Protein AF-A0A8J4WE01-F1 (afdb_monomer_lite)

Secondary structure (DSSP, 8-state):
-HHHHHHHHHSHHHHHHHHHHHHHHHHHHHHHHHHHHHHHHH-GGGHHHHHHHHHHHHHHHHHHHHHHHHHHH-TT-PPPPTTT-S---HHHHHHHHHHHHHHHHHHHHHHHHHHHT--PPPHHHHHHHHHT--

Sequence (134 aa):
FRIWIWIWINWGFIAVVATYGFLQGFGFGFGYSVIIAAAAMWFPSRRGLVVGLIVGGFGAGALIFTPIQTAFINPYNVKVNNVTKTFTDPEVLNRVPKALLVLASIVASIQLIAILMIRERPKSEQVRQVSLSM

Organism: NCBI:txid100268

Radius of gyration: 21.39 Å; chains: 1; bounding box: 53×38×61 Å

Foldseek 3Di:
DVVVVVCDVVVDPVVVCVVCVVVVCVVCVPPVVVVLVQQCLVPVVCSVVSSCCVVVVVVVVCVVVVVVLCCQLPVVCDDADPVVSHDPDVSSVVSVVVSVVVVVVVVVVVVVVVVVPDDHDDPVVVVVVVVVVD

pLDDT: mean 83.49, std 8.47, range [48.31, 94.19]

Structure (mmCIF, N/CA/C/O backbone):
data_AF-A0A8J4WE01-F1
#
_entry.id   AF-A0A8J4WE01-F1
#
loop_
_atom_site.group_PDB
_atom_site.id
_atom_site.type_symbol
_atom_site.label_atom_id
_atom_site.label_alt_id
_atom_site.label_comp_id
_atom_site.label_asym_id
_atom_site.label_entity_id
_atom_site.label_seq_id
_atom_site.pdbx_PDB_ins_code
_atom_site.Cartn_x
_atom_site.Cartn_y
_atom_site.Cartn_z
_atom_site.occupancy
_atom_site.B_iso_or_equiv
_atom_site.auth_seq_id
_atom_site.auth_comp_id
_atom_site.auth_asym_id
_atom_site.auth_atom_id
_atom_site.pdbx_PDB_model_num
ATOM 1 N N . PHE A 1 1 ? -4.781 20.562 -16.985 1.00 50.84 1 PHE A N 1
ATOM 2 C CA . PHE A 1 1 ? -3.926 19.379 -17.237 1.00 50.84 1 PHE A CA 1
ATOM 3 C C . PHE A 1 1 ? -2.535 19.696 -17.798 1.00 50.84 1 PHE A C 1
ATOM 5 O O . PHE A 1 1 ? -1.577 19.103 -17.328 1.00 50.84 1 PHE A O 1
ATOM 12 N N . ARG A 1 2 ? -2.370 20.641 -18.738 1.00 48.31 2 ARG A N 1
ATOM 13 C CA . ARG A 1 2 ? -1.080 20.881 -19.426 1.00 48.31 2 ARG A CA 1
ATOM 14 C C . ARG A 1 2 ? 0.024 21.562 -18.589 1.00 48.31 2 ARG A C 1
ATOM 16 O O . ARG A 1 2 ? 1.192 21.257 -18.777 1.00 48.31 2 ARG A O 1
ATOM 23 N N . ILE A 1 3 ? -0.341 22.434 -17.645 1.00 65.06 3 ILE A N 1
ATOM 24 C CA . ILE A 1 3 ? 0.609 23.143 -16.758 1.00 65.06 3 ILE A CA 1
ATOM 25 C C . ILE A 1 3 ? 1.248 22.226 -15.712 1.00 65.06 3 ILE A C 1
ATOM 27 O O . ILE A 1 3 ? 2.436 22.337 -15.433 1.00 65.06 3 ILE A O 1
ATOM 31 N N . TRP A 1 4 ? 0.472 21.278 -15.187 1.00 61.22 4 TRP A N 1
ATOM 32 C CA . TRP A 1 4 ? 0.966 20.318 -14.207 1.00 61.22 4 TRP A CA 1
ATOM 33 C C . TRP A 1 4 ? 2.052 19.442 -14.824 1.00 61.22 4 TRP A C 1
ATOM 35 O O . TRP A 1 4 ? 3.163 19.418 -14.326 1.00 61.22 4 TRP A O 1
ATOM 45 N N . ILE A 1 5 ? 1.806 18.852 -15.991 1.00 63.53 5 ILE A N 1
ATOM 46 C CA . ILE A 1 5 ? 2.813 18.047 -16.698 1.00 63.53 5 ILE A CA 1
ATOM 47 C C . ILE A 1 5 ? 4.137 18.801 -16.912 1.00 63.53 5 ILE A C 1
ATOM 49 O O . ILE A 1 5 ? 5.202 18.213 -16.752 1.00 63.53 5 ILE A O 1
ATOM 53 N N . TRP A 1 6 ? 4.089 20.108 -17.183 1.00 63.00 6 TRP A N 1
ATOM 54 C CA . TRP A 1 6 ? 5.295 20.915 -17.374 1.00 63.00 6 TRP A CA 1
ATOM 55 C C . TRP A 1 6 ? 6.108 21.089 -16.081 1.00 63.00 6 TRP A C 1
ATOM 57 O O . TRP A 1 6 ? 7.325 20.943 -16.095 1.00 63.00 6 TRP A O 1
ATOM 67 N N . ILE A 1 7 ? 5.444 21.317 -14.944 1.00 64.38 7 ILE A N 1
ATOM 68 C CA . ILE A 1 7 ? 6.098 21.423 -13.627 1.00 64.38 7 ILE A CA 1
ATOM 69 C C . ILE A 1 7 ? 6.764 20.098 -13.236 1.00 64.38 7 ILE A C 1
ATOM 71 O O . ILE A 1 7 ? 7.895 20.091 -12.759 1.00 64.38 7 ILE A O 1
ATOM 75 N N . TRP A 1 8 ? 6.092 18.975 -13.487 1.00 62.59 8 TRP A N 1
ATOM 76 C CA . TRP A 1 8 ? 6.586 17.643 -13.133 1.00 62.59 8 TRP A CA 1
ATOM 77 C C . TRP A 1 8 ? 7.814 17.229 -13.943 1.00 62.59 8 TRP A C 1
ATOM 79 O O . TRP A 1 8 ? 8.726 16.612 -13.401 1.00 62.59 8 TRP A O 1
ATOM 89 N N . ILE A 1 9 ? 7.855 17.600 -15.223 1.00 64.56 9 ILE A N 1
ATOM 90 C CA . ILE A 1 9 ? 9.014 17.349 -16.085 1.00 64.56 9 ILE A CA 1
ATOM 91 C C . ILE A 1 9 ? 10.198 18.232 -15.663 1.00 64.56 9 ILE A C 1
ATOM 93 O O . ILE A 1 9 ? 11.333 17.766 -15.663 1.00 64.56 9 ILE A O 1
ATOM 97 N N . ASN A 1 10 ? 9.944 19.482 -15.262 1.00 64.75 10 ASN A N 1
ATOM 98 C CA . ASN A 1 10 ? 11.006 20.461 -15.017 1.00 64.75 10 ASN A CA 1
ATOM 99 C C . ASN A 1 10 ? 11.634 20.365 -13.609 1.00 64.75 10 ASN A C 1
ATOM 101 O O . ASN A 1 10 ? 12.790 20.727 -13.424 1.00 64.75 10 ASN A O 1
ATOM 105 N N . TRP A 1 11 ? 10.894 19.862 -12.613 1.00 62.25 11 TRP A N 1
ATOM 106 C CA . TRP A 1 11 ? 11.363 19.717 -11.222 1.00 62.25 11 TRP A CA 1
ATOM 107 C C . TRP A 1 11 ? 11.922 18.319 -10.898 1.00 62.25 11 TRP A C 1
ATOM 109 O O . TRP A 1 11 ? 12.377 18.063 -9.779 1.00 62.25 11 TRP A O 1
ATOM 119 N N . GLY A 1 12 ? 11.913 17.412 -11.880 1.00 75.44 12 GLY A N 1
ATOM 120 C CA . GLY A 1 12 ? 12.572 16.112 -11.805 1.00 75.44 12 GLY A CA 1
ATOM 121 C C . GLY A 1 12 ? 12.108 15.229 -10.640 1.00 75.44 12 GLY A C 1
ATOM 122 O O . GLY A 1 12 ? 10.958 15.265 -10.201 1.00 75.44 12 GLY A O 1
ATOM 123 N N . PHE A 1 13 ? 13.030 14.409 -10.132 1.00 75.25 13 PHE A N 1
ATOM 124 C CA . PHE A 1 13 ? 12.786 13.414 -9.080 1.00 75.25 13 PHE A CA 1
ATOM 125 C C . PHE A 1 13 ? 12.144 14.001 -7.808 1.00 75.25 13 PHE A C 1
ATOM 127 O O . PHE A 1 13 ? 11.286 13.361 -7.204 1.00 75.25 13 PHE A O 1
ATOM 134 N N . ILE A 1 14 ? 12.494 15.236 -7.431 1.00 82.19 14 ILE A N 1
ATOM 135 C CA . ILE A 1 14 ? 11.992 15.886 -6.209 1.00 82.19 14 ILE A CA 1
ATOM 136 C C . ILE A 1 14 ? 10.486 16.133 -6.293 1.00 82.19 14 ILE A C 1
ATOM 138 O O . ILE A 1 14 ? 9.774 15.859 -5.330 1.00 82.19 14 ILE A O 1
ATOM 142 N N . ALA A 1 15 ? 9.976 16.599 -7.436 1.00 81.31 15 ALA A N 1
ATOM 143 C CA . ALA A 1 15 ? 8.540 16.803 -7.601 1.00 81.31 15 ALA A CA 1
ATOM 144 C C . ALA A 1 15 ? 7.768 15.484 -7.525 1.00 81.31 15 ALA A C 1
ATOM 146 O O . ALA A 1 15 ? 6.715 15.442 -6.893 1.00 81.31 15 ALA A O 1
ATOM 147 N N . VAL A 1 16 ? 8.303 14.401 -8.099 1.00 80.81 16 VAL A N 1
ATOM 148 C CA . VAL A 1 16 ? 7.692 13.064 -8.015 1.00 80.81 16 VAL A CA 1
ATOM 149 C C . VAL A 1 16 ? 7.643 12.579 -6.570 1.00 80.81 16 VAL A C 1
ATOM 151 O O . VAL A 1 16 ? 6.592 12.149 -6.104 1.00 80.81 16 VAL A O 1
ATOM 154 N N . VAL A 1 17 ? 8.749 12.695 -5.833 1.00 85.12 17 VAL A N 1
ATOM 155 C CA . VAL A 1 17 ? 8.803 12.284 -4.424 1.00 85.12 17 VAL A CA 1
ATOM 156 C C . VAL A 1 17 ? 7.875 13.139 -3.562 1.00 85.12 17 VAL A C 1
ATOM 158 O O . VAL A 1 17 ? 7.136 12.592 -2.750 1.00 85.12 17 VAL A O 1
ATOM 161 N N . ALA A 1 18 ? 7.870 14.460 -3.743 1.00 87.62 18 ALA A N 1
ATOM 162 C CA . ALA A 1 18 ? 7.057 15.371 -2.941 1.00 87.62 18 ALA A CA 1
ATOM 163 C C . ALA A 1 18 ? 5.558 15.141 -3.155 1.00 87.62 18 ALA A C 1
ATOM 165 O O . ALA A 1 18 ? 4.794 15.064 -2.200 1.00 87.62 18 ALA A O 1
ATOM 166 N N . THR A 1 19 ? 5.130 14.995 -4.404 1.00 84.44 19 THR A N 1
ATOM 167 C CA . THR A 1 19 ? 3.718 14.781 -4.749 1.00 84.44 19 THR A CA 1
ATOM 168 C C . THR A 1 19 ? 3.241 13.389 -4.364 1.00 84.44 19 THR A C 1
ATOM 170 O O . THR A 1 19 ? 2.175 13.263 -3.765 1.00 84.44 19 THR A O 1
ATOM 173 N N . TYR A 1 20 ? 4.034 12.352 -4.650 1.00 82.75 20 TYR A N 1
ATOM 174 C CA . TYR A 1 20 ? 3.718 10.987 -4.250 1.00 82.75 20 TYR A CA 1
ATOM 175 C C . TYR A 1 20 ? 3.696 10.867 -2.728 1.00 82.75 20 TYR A C 1
ATOM 177 O O . TYR A 1 20 ? 2.718 10.379 -2.174 1.00 82.75 20 TYR A O 1
ATOM 185 N N . GLY A 1 21 ? 4.714 11.392 -2.045 1.00 86.69 21 GLY A N 1
ATOM 186 C CA . GLY A 1 21 ? 4.802 11.396 -0.588 1.00 86.69 21 GLY A CA 1
ATOM 187 C C . GLY A 1 21 ? 3.669 12.178 0.072 1.00 86.69 21 GLY A C 1
ATOM 188 O O . GLY A 1 21 ? 3.078 11.691 1.031 1.00 86.69 21 GLY A O 1
ATOM 189 N N . PHE A 1 22 ? 3.304 13.349 -0.457 1.00 89.25 22 PHE A N 1
ATOM 190 C CA . PHE A 1 22 ? 2.203 14.147 0.084 1.00 89.25 22 PHE A CA 1
ATOM 191 C C . PHE A 1 22 ? 0.843 13.469 -0.118 1.00 89.25 22 PHE A C 1
ATOM 193 O O . PHE A 1 22 ? 0.087 13.318 0.840 1.00 89.25 22 PHE A O 1
ATOM 200 N N . LEU A 1 23 ? 0.537 13.010 -1.337 1.00 86.75 23 LEU A N 1
ATOM 201 C CA . LEU A 1 23 ? -0.725 12.324 -1.639 1.00 86.75 23 LEU A CA 1
ATOM 202 C C . LEU A 1 23 ? -0.855 11.013 -0.859 1.00 86.75 23 LEU A C 1
ATOM 204 O O . LEU A 1 23 ? -1.905 10.733 -0.279 1.00 86.75 23 LEU A O 1
ATOM 208 N N . GLN A 1 24 ? 0.218 10.226 -0.815 1.00 84.62 24 GLN A N 1
ATOM 209 C CA . GLN A 1 24 ? 0.257 8.965 -0.089 1.00 84.62 24 GLN A CA 1
ATOM 210 C C . GLN A 1 24 ? 0.166 9.195 1.427 1.00 84.62 24 GLN A C 1
ATOM 212 O O . GLN A 1 24 ? -0.609 8.518 2.102 1.00 84.62 24 GLN A O 1
ATOM 217 N N . GLY A 1 25 ? 0.898 10.177 1.957 1.00 85.50 25 GLY A N 1
ATOM 218 C CA . GLY A 1 25 ? 0.872 10.547 3.370 1.00 85.50 25 GLY A CA 1
ATOM 219 C C . GLY A 1 25 ? -0.504 11.028 3.823 1.00 85.50 25 GLY A C 1
ATOM 220 O O . GLY A 1 25 ? -0.992 10.590 4.862 1.00 85.50 25 GLY A O 1
ATOM 221 N N . PHE A 1 26 ? -1.176 11.854 3.017 1.00 87.75 26 PHE A N 1
ATOM 222 C CA . PHE A 1 26 ? -2.543 12.291 3.299 1.00 87.75 26 PHE A CA 1
ATOM 223 C C . PHE A 1 26 ? -3.527 11.111 3.266 1.00 87.75 26 PHE A C 1
ATOM 225 O O . PHE A 1 26 ? -4.313 10.932 4.195 1.00 87.75 26 PHE A O 1
ATOM 232 N N . GLY A 1 27 ? -3.447 10.256 2.242 1.00 82.50 27 GLY A N 1
ATOM 233 C CA . GLY A 1 27 ? -4.316 9.084 2.109 1.00 82.50 27 GLY A CA 1
ATOM 234 C C . GLY A 1 27 ? -4.202 8.116 3.290 1.00 82.50 27 GLY A C 1
ATOM 235 O O . GLY A 1 27 ? -5.211 7.765 3.907 1.00 82.50 27 GLY A O 1
ATOM 236 N N . PHE A 1 28 ? -2.979 7.720 3.653 1.00 83.56 28 PHE A N 1
ATOM 237 C CA . PHE A 1 28 ? -2.767 6.830 4.794 1.00 83.56 28 PHE A CA 1
ATOM 238 C C . PHE A 1 28 ? -3.060 7.514 6.130 1.00 83.56 28 PHE A C 1
ATOM 240 O O . PHE A 1 28 ? -3.675 6.891 6.990 1.00 83.56 28 PHE A O 1
ATOM 247 N N . GLY A 1 29 ? -2.691 8.784 6.310 1.00 82.19 29 GLY A N 1
ATOM 248 C CA . GLY A 1 29 ? -2.880 9.499 7.574 1.00 82.19 29 GLY A CA 1
ATOM 249 C C . GLY A 1 29 ? -4.340 9.538 8.028 1.00 82.19 29 GLY A C 1
ATOM 250 O O . GLY A 1 29 ? -4.634 9.208 9.179 1.00 82.19 29 GLY A O 1
ATOM 251 N N . PHE A 1 30 ? -5.262 9.867 7.120 1.00 82.56 30 PHE A N 1
ATOM 252 C CA . PHE A 1 30 ? -6.691 9.919 7.440 1.00 82.56 30 PHE A CA 1
ATOM 253 C C . PHE A 1 30 ? -7.347 8.536 7.435 1.00 82.56 30 PHE A C 1
ATOM 255 O O . PHE A 1 30 ? -8.021 8.173 8.398 1.00 82.56 30 PHE A O 1
ATOM 262 N N . GLY A 1 31 ? -7.152 7.745 6.378 1.00 82.62 31 GLY A N 1
ATOM 263 C CA . GLY A 1 31 ? -7.871 6.479 6.219 1.00 82.62 31 GLY A CA 1
ATOM 264 C C . GLY A 1 31 ? -7.419 5.400 7.202 1.00 82.62 31 GLY A C 1
ATOM 265 O O . GLY A 1 31 ? -8.241 4.731 7.828 1.00 82.62 31 GLY A O 1
ATOM 266 N N . TYR A 1 32 ? -6.107 5.242 7.375 1.00 84.75 32 TYR A N 1
ATOM 267 C CA . TYR A 1 32 ? -5.551 4.145 8.164 1.00 84.75 32 TYR A CA 1
ATOM 268 C C . TYR A 1 32 ? -5.810 4.321 9.663 1.00 84.75 32 TYR A C 1
ATOM 270 O O . TYR A 1 32 ? -6.208 3.377 10.349 1.00 84.75 32 TYR A O 1
ATOM 278 N N . SER A 1 33 ? -5.665 5.553 10.156 1.00 85.25 33 SER A N 1
ATOM 279 C CA . SER A 1 33 ? -5.919 5.900 11.558 1.00 85.25 33 SER A CA 1
ATOM 280 C C . SER A 1 33 ? -7.368 5.616 11.962 1.00 85.25 33 SER A C 1
ATOM 282 O O . SER A 1 33 ? -7.614 5.055 13.031 1.00 85.25 33 SER A O 1
ATOM 284 N N . VAL A 1 34 ? -8.329 5.938 11.086 1.00 87.06 34 VAL A N 1
ATOM 285 C CA . VAL A 1 34 ? -9.759 5.683 11.321 1.00 87.06 34 VAL A CA 1
ATOM 286 C C . VAL A 1 34 ? -10.050 4.184 11.400 1.00 87.06 34 VAL A C 1
ATOM 288 O O . VAL A 1 34 ? -10.760 3.756 12.309 1.00 87.06 34 VAL A O 1
ATOM 291 N N . ILE A 1 35 ? -9.472 3.372 10.508 1.00 86.38 35 ILE A N 1
ATOM 292 C CA . ILE A 1 35 ? -9.672 1.913 10.506 1.00 86.38 35 ILE A CA 1
ATOM 293 C C . ILE A 1 35 ? -9.133 1.285 11.796 1.00 86.38 35 ILE A C 1
ATOM 295 O O . ILE A 1 35 ? -9.826 0.482 12.423 1.00 86.38 35 ILE A O 1
ATOM 299 N N . ILE A 1 36 ? -7.929 1.673 12.226 1.00 88.75 36 ILE A N 1
ATOM 300 C CA . ILE A 1 36 ? -7.329 1.168 13.469 1.00 88.75 36 ILE A CA 1
ATOM 301 C C . ILE A 1 36 ? -8.185 1.546 14.680 1.00 88.75 36 ILE A C 1
ATOM 303 O O . ILE A 1 36 ? -8.494 0.684 15.509 1.00 88.75 36 ILE A O 1
ATOM 307 N N . ALA A 1 37 ? -8.598 2.813 14.774 1.00 87.19 37 ALA A N 1
ATOM 308 C CA . ALA A 1 37 ? -9.438 3.285 15.870 1.00 87.19 37 ALA A CA 1
ATOM 309 C C . ALA A 1 37 ? -10.787 2.551 15.899 1.00 87.19 37 ALA A C 1
ATOM 311 O O . ALA A 1 37 ? -11.204 2.060 16.949 1.00 87.19 37 ALA A O 1
ATOM 312 N N . ALA A 1 38 ? -11.443 2.409 14.744 1.00 87.56 38 ALA A N 1
ATOM 313 C CA . ALA A 1 38 ? -12.701 1.684 14.617 1.00 87.56 38 ALA A CA 1
ATOM 314 C C . ALA A 1 38 ? -12.556 0.219 15.050 1.00 87.56 38 ALA A C 1
ATOM 316 O O . ALA A 1 38 ? -13.321 -0.253 15.892 1.00 87.56 38 ALA A O 1
ATOM 317 N N . ALA A 1 39 ? -11.539 -0.489 14.560 1.00 88.12 39 ALA A N 1
ATOM 318 C CA . ALA A 1 39 ? -11.297 -1.884 14.917 1.00 88.12 39 ALA A CA 1
ATOM 319 C C . ALA A 1 39 ? -11.040 -2.068 16.426 1.00 88.12 39 ALA A C 1
ATOM 321 O O . ALA A 1 39 ?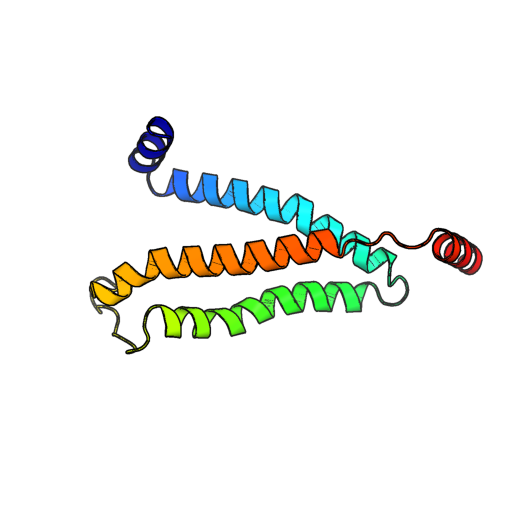 -11.585 -2.983 17.049 1.00 88.12 39 ALA A O 1
ATOM 322 N N . ALA A 1 40 ? -10.277 -1.161 17.044 1.00 87.81 40 ALA A N 1
ATOM 323 C CA . ALA A 1 40 ? -10.018 -1.180 18.483 1.00 87.81 40 ALA A CA 1
ATOM 324 C C . ALA A 1 40 ? -11.275 -0.899 19.333 1.00 87.81 40 ALA A C 1
ATOM 326 O O . ALA A 1 40 ? -11.398 -1.405 20.457 1.00 87.81 40 ALA A O 1
ATOM 327 N N . MET A 1 41 ? -12.219 -0.109 18.812 1.00 84.62 41 MET A N 1
ATOM 328 C CA . MET A 1 41 ? -13.516 0.138 19.452 1.00 84.62 41 MET A CA 1
ATOM 329 C C . MET A 1 41 ? -14.477 -1.048 19.324 1.00 84.62 41 MET A C 1
ATOM 331 O O . MET A 1 41 ? -15.246 -1.303 20.252 1.00 84.62 41 MET A O 1
ATOM 335 N N . TRP A 1 42 ? -14.433 -1.776 18.206 1.00 85.88 42 TRP A N 1
ATOM 336 C CA . TRP A 1 42 ? -15.227 -2.990 17.992 1.00 85.88 42 TRP A CA 1
ATOM 337 C C . TRP A 1 42 ? -14.719 -4.177 18.824 1.00 85.88 42 TRP A C 1
ATOM 339 O O . TRP A 1 42 ? -15.526 -4.952 19.331 1.00 85.88 42 TRP A O 1
ATOM 349 N N . PHE A 1 43 ? -13.402 -4.287 19.040 1.00 87.94 43 PHE A N 1
ATOM 350 C CA . PHE A 1 43 ? -12.775 -5.404 19.765 1.00 87.94 43 PHE A CA 1
ATOM 351 C C . PHE A 1 43 ? -11.960 -4.950 20.991 1.00 87.94 43 PHE A C 1
ATOM 353 O O . PHE A 1 43 ? -10.739 -5.103 21.038 1.00 87.94 43 PHE A O 1
ATOM 360 N N . PRO A 1 44 ? -12.623 -4.438 22.037 1.00 83.25 44 PRO A N 1
ATOM 361 C CA . PRO A 1 44 ? -11.997 -3.801 23.196 1.00 83.25 44 PRO A CA 1
ATOM 362 C C . PRO A 1 44 ? -11.118 -4.734 24.042 1.00 83.25 44 PRO A C 1
ATOM 364 O O . PRO A 1 44 ? -10.064 -4.323 24.513 1.00 83.25 44 PRO A O 1
ATOM 367 N N . SER A 1 45 ? -11.518 -5.997 24.207 1.00 90.56 45 SER A N 1
ATOM 368 C CA . SER A 1 45 ? -10.753 -6.993 24.974 1.00 90.56 45 SER A CA 1
ATOM 369 C C . SER A 1 45 ? -9.523 -7.510 24.211 1.00 90.56 45 SER A C 1
ATOM 371 O O . SER A 1 45 ? -8.593 -8.026 24.822 1.00 90.56 45 SER A O 1
ATOM 373 N N . ARG A 1 46 ? -9.487 -7.354 22.877 1.00 90.44 46 ARG A N 1
ATOM 374 C CA . ARG A 1 46 ? -8.441 -7.908 21.996 1.00 90.44 46 ARG A CA 1
ATOM 375 C C . ARG A 1 46 ? -7.838 -6.858 21.059 1.00 90.44 46 ARG A C 1
ATOM 377 O O . ARG A 1 46 ? -7.416 -7.188 19.953 1.00 90.44 46 ARG A O 1
ATOM 384 N N . ARG A 1 47 ? -7.772 -5.598 21.505 1.00 88.38 47 ARG A N 1
ATOM 385 C CA . ARG A 1 47 ? -7.302 -4.453 20.699 1.00 88.38 47 ARG A CA 1
ATOM 386 C C . ARG A 1 47 ? -5.940 -4.707 20.059 1.00 88.38 47 ARG A C 1
ATOM 388 O O . ARG A 1 47 ? -5.801 -4.549 18.853 1.00 88.38 47 ARG A O 1
ATOM 395 N N . GLY A 1 48 ? -4.965 -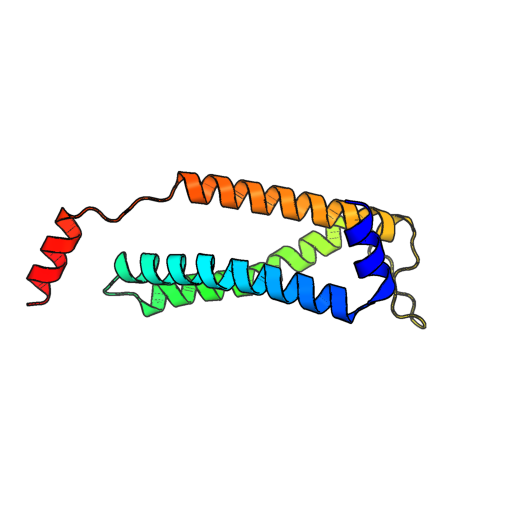5.156 20.853 1.00 90.75 48 GLY A N 1
ATOM 396 C CA . GLY A 1 48 ? -3.603 -5.414 20.375 1.00 90.75 48 GLY A CA 1
ATOM 397 C C . GLY A 1 48 ? -3.535 -6.500 19.300 1.00 90.75 48 GLY A C 1
ATOM 398 O O . GLY A 1 48 ? -2.858 -6.317 18.295 1.00 90.75 48 GLY A O 1
ATOM 399 N N . LEU A 1 49 ? -4.292 -7.591 19.464 1.00 94.19 49 LEU A N 1
ATOM 400 C CA . LEU A 1 49 ? -4.339 -8.675 18.480 1.00 94.19 49 LEU A CA 1
ATOM 401 C C . LEU A 1 49 ? -4.964 -8.206 17.160 1.00 94.19 49 LEU A C 1
ATOM 403 O O . LEU A 1 49 ? -4.412 -8.464 16.097 1.00 94.19 49 LEU A O 1
ATOM 407 N N . VAL A 1 50 ? -6.094 -7.496 17.220 1.00 92.94 50 VAL A N 1
ATOM 408 C CA . VAL A 1 50 ? -6.799 -7.031 16.015 1.00 92.94 50 VAL A CA 1
ATOM 409 C C . VAL A 1 50 ? -5.971 -5.999 15.254 1.00 92.94 50 VAL A C 1
ATOM 411 O O . VAL A 1 50 ? -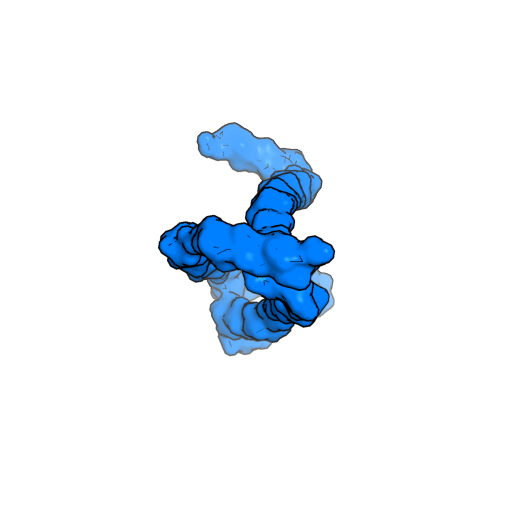5.800 -6.127 14.045 1.00 92.94 50 VAL A O 1
ATOM 414 N N . VAL A 1 51 ? -5.397 -5.013 15.947 1.00 92.00 51 VAL A N 1
ATOM 415 C CA . VAL A 1 51 ? -4.516 -4.018 15.313 1.00 92.00 51 VAL A CA 1
ATOM 416 C C . VAL A 1 51 ? -3.255 -4.682 14.756 1.00 92.00 51 VAL A C 1
ATOM 418 O O . VAL A 1 51 ? -2.856 -4.380 13.633 1.00 92.00 51 VAL A O 1
ATOM 421 N N . GLY A 1 52 ? -2.667 -5.632 15.489 1.00 92.81 52 GLY A N 1
ATOM 422 C CA . GLY A 1 52 ? -1.509 -6.400 15.033 1.00 92.81 52 GLY A CA 1
ATOM 423 C C . GLY A 1 52 ? -1.785 -7.193 13.755 1.00 92.81 52 GLY A C 1
ATOM 424 O O . GLY A 1 52 ? -0.957 -7.191 12.850 1.00 92.81 52 GLY A O 1
ATOM 425 N N . LEU A 1 53 ? -2.966 -7.804 13.631 1.00 94.19 53 LEU A N 1
ATOM 426 C CA . LEU A 1 53 ? -3.380 -8.495 12.406 1.00 94.19 53 LEU A CA 1
ATOM 427 C C . LEU A 1 53 ? -3.579 -7.532 11.229 1.00 94.19 53 LEU A C 1
ATOM 429 O O . LEU A 1 53 ? -3.178 -7.860 10.116 1.00 94.19 53 LEU A O 1
ATOM 433 N N . ILE A 1 54 ? -4.144 -6.343 11.459 1.00 91.25 54 ILE A N 1
ATOM 434 C CA . ILE A 1 54 ? -4.320 -5.318 10.415 1.00 91.25 54 ILE A CA 1
ATOM 435 C C . ILE A 1 54 ? -2.957 -4.865 9.871 1.00 91.25 54 ILE A C 1
ATOM 437 O O . ILE A 1 54 ? -2.727 -4.900 8.661 1.00 91.25 54 ILE A O 1
ATOM 441 N N . VAL A 1 55 ? -2.031 -4.493 10.759 1.00 90.06 55 VAL A N 1
ATOM 442 C CA . VAL A 1 55 ? -0.684 -4.030 10.379 1.00 90.06 55 VAL A CA 1
ATOM 443 C C . VAL A 1 55 ? 0.139 -5.175 9.775 1.00 90.06 55 VAL A C 1
ATOM 445 O O . VAL A 1 55 ? 0.834 -4.990 8.776 1.00 90.06 55 VAL A O 1
ATOM 448 N N . GLY A 1 56 ? 0.041 -6.378 10.347 1.00 93.38 56 GLY A N 1
ATOM 449 C CA . GLY A 1 56 ? 0.719 -7.572 9.846 1.00 93.38 56 GLY A CA 1
ATOM 450 C C . GLY A 1 56 ? 0.241 -7.968 8.450 1.00 93.38 56 GLY A C 1
ATOM 451 O O . GLY A 1 56 ? 1.060 -8.262 7.582 1.00 93.38 56 GLY A O 1
ATOM 452 N N . GLY A 1 57 ? -1.069 -7.896 8.198 1.00 89.69 57 GLY A N 1
ATOM 453 C CA . GLY A 1 57 ? -1.658 -8.120 6.879 1.00 89.69 57 GLY A CA 1
ATOM 454 C C . GLY A 1 57 ? -1.179 -7.107 5.838 1.00 89.69 57 GLY A C 1
ATOM 455 O O . GLY A 1 57 ? -0.879 -7.492 4.709 1.00 89.69 57 GLY A O 1
ATOM 456 N N . PHE A 1 58 ? -1.022 -5.836 6.221 1.00 86.94 58 PHE A N 1
ATOM 457 C CA . PHE A 1 58 ? -0.451 -4.809 5.345 1.00 86.94 58 PHE A CA 1
ATOM 458 C C . PHE A 1 58 ? 0.983 -5.156 4.906 1.00 86.94 58 PHE A C 1
ATOM 460 O O . PHE A 1 58 ? 1.289 -5.112 3.714 1.00 86.94 58 PHE A O 1
ATOM 467 N N . GLY A 1 59 ? 1.842 -5.581 5.839 1.00 86.19 59 GLY A N 1
ATOM 468 C CA . GLY A 1 59 ? 3.208 -6.015 5.524 1.00 86.19 59 GLY A CA 1
ATOM 469 C C . GLY A 1 59 ? 3.259 -7.299 4.686 1.00 86.19 59 GLY A C 1
ATOM 470 O O . GLY A 1 59 ? 3.981 -7.370 3.691 1.00 86.19 59 GLY A O 1
ATOM 471 N N . ALA A 1 60 ? 2.447 -8.299 5.038 1.00 91.31 60 ALA A N 1
ATOM 472 C CA . ALA A 1 60 ? 2.359 -9.562 4.304 1.00 91.31 60 ALA A CA 1
ATOM 473 C C . ALA A 1 60 ? 1.829 -9.377 2.872 1.00 91.31 60 ALA A C 1
ATOM 475 O O . ALA A 1 60 ? 2.232 -10.105 1.964 1.00 91.31 60 ALA A O 1
ATOM 476 N N . GLY A 1 61 ? 0.983 -8.369 2.642 1.00 86.88 61 GLY A N 1
ATOM 477 C CA . GLY A 1 61 ? 0.497 -8.013 1.313 1.00 86.88 61 GLY A CA 1
ATOM 478 C C . GLY A 1 61 ? 1.636 -7.760 0.327 1.00 86.88 61 GLY A C 1
ATOM 479 O O . GLY A 1 61 ? 1.598 -8.275 -0.789 1.00 86.88 61 GLY A O 1
ATOM 480 N N . ALA A 1 62 ? 2.698 -7.064 0.740 1.00 87.00 62 ALA A N 1
ATOM 481 C CA . ALA A 1 62 ? 3.851 -6.818 -0.125 1.00 87.00 62 ALA A CA 1
ATOM 482 C C . ALA A 1 62 ? 4.513 -8.123 -0.600 1.00 87.00 62 ALA A C 1
ATOM 484 O O . ALA A 1 62 ? 4.875 -8.236 -1.772 1.00 87.00 62 ALA A O 1
ATOM 485 N N . LEU A 1 63 ? 4.610 -9.131 0.272 1.00 90.50 63 LEU A N 1
ATOM 486 C CA . LEU A 1 63 ? 5.196 -10.433 -0.065 1.00 90.50 63 LEU A CA 1
ATOM 487 C C . LEU A 1 63 ? 4.369 -11.196 -1.106 1.00 90.50 63 LEU A C 1
ATOM 489 O O . LEU A 1 63 ? 4.935 -11.894 -1.941 1.00 90.50 63 LEU A O 1
ATOM 493 N N . ILE A 1 64 ? 3.045 -11.043 -1.079 1.00 88.94 64 ILE A N 1
ATOM 494 C CA . ILE A 1 64 ? 2.132 -11.710 -2.014 1.00 88.94 64 ILE A CA 1
ATOM 495 C C . ILE A 1 64 ? 2.055 -10.948 -3.341 1.00 88.94 64 ILE A C 1
ATOM 497 O O . ILE A 1 64 ? 2.127 -11.545 -4.413 1.00 88.94 64 ILE A O 1
ATOM 501 N N . PHE A 1 65 ? 1.925 -9.621 -3.295 1.00 85.75 65 PHE A N 1
ATOM 502 C CA . PHE A 1 65 ? 1.711 -8.817 -4.498 1.00 85.75 65 PHE A CA 1
ATOM 503 C C . PHE A 1 65 ? 2.983 -8.611 -5.327 1.00 85.75 65 PHE A C 1
ATOM 505 O O . PHE A 1 65 ? 2.883 -8.510 -6.547 1.00 85.75 65 PHE A O 1
ATOM 512 N N . THR A 1 66 ? 4.171 -8.602 -4.716 1.00 88.25 66 THR A N 1
ATOM 513 C CA . THR A 1 66 ? 5.449 -8.451 -5.441 1.00 88.25 66 THR A CA 1
ATOM 514 C C . THR A 1 66 ? 5.671 -9.522 -6.524 1.00 88.25 66 THR A C 1
ATOM 516 O O . THR A 1 66 ? 5.927 -9.151 -7.675 1.00 88.25 66 THR A O 1
ATOM 519 N N . PRO A 1 67 ? 5.558 -10.837 -6.239 1.00 89.12 67 PRO A N 1
ATOM 520 C CA . PRO A 1 67 ? 5.728 -11.860 -7.269 1.00 89.12 67 PRO A CA 1
ATOM 521 C C . PRO A 1 67 ? 4.619 -11.813 -8.326 1.00 89.12 67 PRO A C 1
ATOM 523 O O . PRO A 1 67 ? 4.905 -12.012 -9.503 1.00 89.12 67 PRO A O 1
ATOM 526 N N . ILE A 1 68 ? 3.381 -11.478 -7.945 1.00 89.25 68 ILE A N 1
ATOM 527 C CA . ILE A 1 68 ? 2.260 -11.335 -8.889 1.00 89.25 68 ILE A CA 1
ATOM 528 C C . ILE A 1 68 ? 2.523 -10.193 -9.879 1.00 89.25 68 ILE A C 1
ATOM 530 O O . ILE A 1 68 ? 2.392 -10.374 -11.088 1.00 89.25 68 ILE A O 1
ATOM 534 N N . GLN A 1 69 ? 2.938 -9.023 -9.385 1.00 88.50 69 GLN A N 1
ATOM 535 C CA . GLN A 1 69 ? 3.291 -7.881 -10.233 1.00 88.50 69 GLN A CA 1
ATOM 536 C C . GLN A 1 69 ? 4.470 -8.214 -11.148 1.00 88.50 69 GLN A C 1
ATOM 538 O O . GLN A 1 69 ? 4.448 -7.874 -12.329 1.00 88.50 69 GLN A O 1
ATOM 543 N N . THR A 1 70 ? 5.468 -8.927 -10.624 1.00 88.56 70 THR A N 1
ATOM 544 C CA . THR A 1 70 ? 6.634 -9.353 -11.404 1.00 88.56 70 THR A CA 1
ATOM 545 C C . THR A 1 70 ? 6.239 -10.327 -12.511 1.00 88.56 70 THR A C 1
ATOM 547 O O . THR A 1 70 ? 6.667 -10.145 -13.645 1.00 88.56 70 THR A O 1
ATOM 550 N N . ALA A 1 71 ? 5.369 -11.300 -12.232 1.00 89.25 71 ALA A N 1
ATOM 551 C CA . ALA A 1 71 ? 4.859 -12.234 -13.235 1.00 89.25 71 ALA A CA 1
ATOM 552 C C . ALA A 1 71 ? 4.012 -11.535 -14.313 1.00 89.25 71 ALA A C 1
ATOM 554 O O . ALA A 1 71 ? 4.068 -11.909 -15.480 1.00 89.25 71 ALA A O 1
ATOM 555 N N . PHE A 1 72 ? 3.259 -10.494 -13.945 1.00 89.19 72 PHE A N 1
ATOM 556 C CA . PHE A 1 72 ? 2.470 -9.705 -14.893 1.00 89.19 72 PHE A CA 1
ATOM 557 C C . PHE A 1 72 ? 3.340 -8.807 -15.790 1.00 89.19 72 PHE A C 1
ATOM 559 O O . PHE A 1 72 ? 3.101 -8.702 -16.992 1.00 89.19 72 PHE A O 1
ATOM 566 N N . ILE A 1 73 ? 4.355 -8.152 -15.219 1.00 89.94 73 ILE A N 1
ATOM 567 C CA . ILE A 1 73 ? 5.233 -7.217 -15.941 1.00 89.94 73 ILE A CA 1
ATOM 568 C C . ILE A 1 73 ? 6.292 -7.972 -16.759 1.00 89.94 73 ILE A C 1
ATOM 570 O O . ILE A 1 73 ? 6.560 -7.621 -17.910 1.00 89.94 73 ILE A O 1
ATOM 574 N N . ASN A 1 74 ? 6.872 -9.027 -16.188 1.00 91.44 74 ASN A N 1
ATOM 575 C CA . ASN A 1 74 ? 7.976 -9.797 -16.752 1.00 91.44 74 ASN A CA 1
ATOM 576 C C . ASN A 1 74 ? 7.708 -11.322 -16.717 1.00 91.44 74 ASN A C 1
ATOM 578 O O . ASN A 1 74 ? 8.424 -12.064 -16.039 1.00 91.44 74 ASN A O 1
ATOM 582 N N . PRO A 1 75 ? 6.705 -11.820 -17.463 1.00 87.19 75 PRO A N 1
ATOM 583 C CA . PRO A 1 75 ? 6.336 -13.239 -17.495 1.00 87.19 75 PRO A CA 1
ATOM 584 C C . PRO A 1 75 ? 7.461 -14.150 -17.999 1.00 87.19 75 PRO A C 1
ATOM 586 O O . PRO A 1 75 ? 7.572 -15.292 -17.567 1.00 87.19 75 PRO A O 1
ATOM 589 N N . TYR A 1 76 ? 8.319 -13.644 -18.889 1.00 88.12 76 TYR A N 1
ATOM 590 C CA . TYR A 1 76 ? 9.438 -14.400 -19.459 1.00 88.12 76 TYR A CA 1
ATOM 591 C C . TYR A 1 76 ? 10.732 -14.267 -18.648 1.00 88.12 76 TYR A C 1
ATOM 593 O O . TYR A 1 76 ? 11.780 -14.739 -19.084 1.00 88.12 76 TYR A O 1
ATOM 601 N N . ASN A 1 77 ? 10.670 -13.622 -17.477 1.00 85.88 77 ASN A N 1
ATOM 602 C CA . ASN A 1 77 ? 11.805 -13.393 -16.587 1.00 85.88 77 ASN A CA 1
ATOM 603 C C . ASN A 1 77 ? 13.046 -12.833 -17.317 1.00 85.88 77 ASN A C 1
ATOM 605 O O . ASN A 1 77 ? 14.179 -13.276 -17.107 1.00 85.88 77 ASN A O 1
ATOM 609 N N . VAL A 1 78 ? 12.820 -11.856 -18.202 1.00 87.44 78 VAL A N 1
ATOM 610 C CA . VAL A 1 78 ? 13.866 -11.126 -18.922 1.00 87.44 78 VAL A CA 1
ATOM 611 C C . VAL A 1 78 ? 14.847 -10.553 -17.907 1.00 87.44 78 VAL A C 1
ATOM 613 O O . VAL A 1 78 ? 14.442 -9.929 -16.924 1.00 87.44 78 VAL A O 1
ATOM 616 N N . LYS A 1 79 ? 16.142 -10.791 -18.119 1.00 83.75 79 LYS A N 1
ATOM 617 C CA . LYS A 1 79 ? 17.187 -10.375 -17.182 1.00 83.75 79 LYS A CA 1
ATOM 618 C C . LYS A 1 79 ? 17.473 -8.881 -17.314 1.00 83.75 79 LYS A C 1
ATOM 620 O O . LYS A 1 79 ? 17.505 -8.332 -18.412 1.00 83.75 79 LYS A O 1
ATOM 625 N N . VAL A 1 80 ? 17.722 -8.244 -16.175 1.00 85.31 80 VAL A N 1
ATOM 626 C CA . VAL A 1 80 ? 18.183 -6.854 -16.101 1.00 85.31 80 VAL A CA 1
ATOM 627 C C . VAL A 1 80 ? 19.552 -6.716 -16.769 1.00 85.31 80 VAL A C 1
ATOM 629 O O . VAL A 1 80 ? 20.410 -7.590 -16.639 1.00 85.31 80 VAL A O 1
ATOM 632 N N . ASN A 1 81 ? 19.776 -5.595 -17.454 1.00 84.62 81 ASN A N 1
ATOM 633 C CA . ASN A 1 81 ? 21.085 -5.270 -18.003 1.00 84.62 81 ASN A CA 1
ATOM 634 C C . ASN A 1 81 ? 22.110 -5.091 -16.864 1.00 84.62 81 ASN A C 1
ATOM 636 O O . ASN A 1 81 ? 21.914 -4.292 -15.947 1.00 84.62 81 ASN A O 1
ATOM 640 N N . ASN A 1 82 ? 23.226 -5.820 -16.932 1.00 83.25 82 ASN A N 1
ATOM 641 C CA . ASN A 1 82 ? 24.237 -5.838 -15.870 1.00 83.25 82 ASN A CA 1
ATOM 642 C C . ASN A 1 82 ? 24.988 -4.509 -15.694 1.00 83.25 82 ASN A C 1
ATOM 644 O O . ASN A 1 82 ? 25.514 -4.267 -14.606 1.00 83.25 82 ASN A O 1
ATOM 648 N N . VAL A 1 83 ? 25.011 -3.666 -16.729 1.00 85.62 83 VAL A N 1
ATOM 649 C CA . VAL A 1 83 ? 25.695 -2.367 -16.743 1.00 85.62 83 VAL A CA 1
ATOM 650 C C . VAL A 1 83 ? 24.753 -1.265 -16.273 1.00 85.62 83 VAL A C 1
ATOM 652 O O . VAL A 1 83 ? 25.059 -0.561 -15.318 1.00 85.62 83 VAL A O 1
ATOM 655 N N . THR A 1 84 ? 23.581 -1.135 -16.900 1.00 81.12 84 THR A N 1
ATOM 656 C CA . THR A 1 84 ? 22.643 -0.041 -16.594 1.00 81.12 84 THR A CA 1
ATOM 657 C C . THR A 1 84 ? 21.716 -0.338 -15.419 1.00 81.12 84 THR A C 1
ATOM 659 O O . THR A 1 84 ? 21.042 0.570 -14.946 1.00 81.12 84 THR A O 1
ATOM 662 N N . LYS A 1 85 ? 21.655 -1.592 -14.944 1.00 82.94 85 LYS A N 1
ATOM 663 C CA . LYS A 1 85 ? 20.725 -2.064 -13.899 1.00 82.94 85 LYS A CA 1
ATOM 664 C C . LYS A 1 85 ? 19.247 -1.793 -14.220 1.00 82.94 85 LYS A C 1
ATOM 666 O O . LYS A 1 85 ? 18.411 -1.756 -13.324 1.00 82.94 85 LYS A O 1
ATOM 671 N N . THR A 1 86 ? 18.915 -1.651 -15.503 1.00 82.81 86 THR A N 1
ATOM 672 C CA . THR A 1 86 ? 17.561 -1.374 -15.995 1.00 82.81 86 THR A CA 1
ATOM 673 C C . THR A 1 86 ? 17.072 -2.456 -16.953 1.00 82.81 86 THR A C 1
ATOM 675 O O . THR A 1 86 ? 17.861 -3.204 -17.540 1.00 82.81 86 THR A O 1
ATOM 678 N N . PHE A 1 87 ? 15.751 -2.540 -17.117 1.00 82.69 87 PHE A N 1
ATOM 679 C CA . PHE A 1 87 ? 15.133 -3.304 -18.197 1.00 82.69 87 PHE A CA 1
ATOM 680 C C . PHE A 1 87 ? 15.154 -2.457 -19.472 1.00 82.69 87 PHE A C 1
ATOM 682 O O . PHE A 1 87 ? 14.649 -1.337 -19.477 1.00 82.69 87 PHE A O 1
ATOM 689 N N . THR A 1 88 ? 15.748 -2.980 -20.542 1.00 82.50 88 THR A N 1
ATOM 690 C CA . THR A 1 88 ? 15.774 -2.333 -21.868 1.00 82.50 88 THR A CA 1
ATOM 691 C C . THR A 1 88 ? 14.775 -2.955 -22.840 1.00 82.50 88 THR A C 1
ATOM 693 O O . THR A 1 88 ? 14.621 -2.471 -23.956 1.00 82.50 88 THR A O 1
ATOM 696 N N . ASP A 1 89 ? 14.113 -4.035 -22.425 1.00 84.69 89 ASP A N 1
ATOM 697 C CA . ASP A 1 89 ? 13.139 -4.748 -23.238 1.00 84.69 89 ASP A CA 1
ATOM 698 C C . ASP A 1 89 ? 11.855 -3.909 -23.407 1.00 84.69 89 ASP A C 1
ATOM 700 O O . ASP A 1 89 ? 11.218 -3.549 -22.406 1.00 84.69 89 ASP A O 1
ATOM 704 N N . PRO A 1 90 ? 11.462 -3.572 -24.650 1.00 84.81 90 PRO A N 1
ATOM 705 C CA . PRO A 1 90 ? 10.316 -2.705 -24.902 1.00 84.81 90 PRO A CA 1
ATOM 706 C C . PRO A 1 90 ? 8.986 -3.343 -24.481 1.00 84.81 90 PRO A C 1
ATOM 708 O O . PRO A 1 90 ? 8.040 -2.625 -24.155 1.00 84.81 90 PRO A O 1
ATOM 711 N N . GLU A 1 91 ? 8.883 -4.670 -24.451 1.00 86.19 91 GLU A N 1
ATOM 712 C CA . GLU A 1 91 ? 7.667 -5.371 -24.051 1.00 86.19 91 GLU A CA 1
ATOM 713 C C . GLU A 1 91 ? 7.464 -5.307 -22.532 1.00 86.19 91 GLU A C 1
ATOM 715 O O . GLU A 1 91 ? 6.360 -5.016 -22.065 1.00 86.19 91 GLU A O 1
ATOM 720 N N . VAL A 1 92 ? 8.541 -5.479 -21.759 1.00 87.19 92 VAL A N 1
ATOM 721 C CA . VAL A 1 92 ? 8.527 -5.302 -20.297 1.00 87.19 92 VAL A CA 1
ATOM 722 C C . VAL A 1 92 ? 8.178 -3.855 -19.939 1.00 87.19 92 VAL A C 1
ATOM 724 O O . VAL A 1 92 ? 7.303 -3.618 -19.104 1.00 87.19 92 VAL A O 1
ATOM 727 N N . LEU A 1 93 ? 8.793 -2.877 -20.613 1.00 86.69 93 LEU A N 1
ATOM 728 C CA . LEU A 1 93 ? 8.551 -1.451 -20.366 1.00 86.69 93 LEU A CA 1
ATOM 729 C C . LEU A 1 93 ? 7.103 -1.038 -20.675 1.00 86.69 93 LEU A C 1
ATOM 731 O O . LEU A 1 93 ? 6.484 -0.322 -19.888 1.00 86.69 93 LEU A O 1
ATOM 735 N N . ASN A 1 94 ? 6.520 -1.543 -21.764 1.00 90.00 94 ASN A N 1
ATOM 736 C CA . ASN A 1 94 ? 5.137 -1.237 -22.146 1.00 90.00 94 ASN A CA 1
ATOM 737 C C . ASN A 1 94 ? 4.081 -1.844 -21.204 1.00 90.00 94 ASN A C 1
ATOM 739 O O . ASN A 1 94 ? 2.936 -1.379 -21.171 1.00 90.00 94 ASN A O 1
ATOM 743 N N . ARG A 1 95 ? 4.436 -2.870 -20.422 1.00 89.00 95 ARG A N 1
ATOM 744 C CA . ARG A 1 95 ? 3.544 -3.472 -19.418 1.00 89.00 95 ARG A CA 1
ATOM 745 C C . ARG A 1 95 ? 3.500 -2.675 -18.114 1.00 89.00 95 ARG A C 1
ATOM 747 O O . ARG A 1 95 ? 2.488 -2.751 -17.420 1.00 89.00 95 ARG A O 1
ATOM 754 N N . VAL A 1 96 ? 4.516 -1.860 -17.807 1.00 88.69 96 VAL A N 1
ATOM 755 C CA . VAL A 1 96 ? 4.595 -1.096 -16.545 1.00 88.69 96 VAL A CA 1
ATOM 756 C C . VAL A 1 96 ? 3.412 -0.133 -16.359 1.00 88.69 96 VAL A C 1
ATOM 758 O O . VAL A 1 96 ? 2.738 -0.237 -15.331 1.00 88.69 96 VAL A O 1
ATOM 761 N N . PRO A 1 97 ? 3.058 0.749 -17.321 1.00 88.56 97 PRO A N 1
ATOM 762 C CA . PRO A 1 97 ? 1.909 1.639 -17.144 1.00 88.56 97 PRO A CA 1
ATOM 763 C C . PRO A 1 97 ? 0.589 0.871 -16.995 1.00 88.56 97 PRO A C 1
ATOM 765 O O . PRO A 1 97 ? -0.260 1.240 -16.186 1.00 88.56 97 PRO A O 1
ATOM 768 N N . LYS A 1 98 ? 0.427 -0.237 -17.734 1.00 86.44 98 LYS A N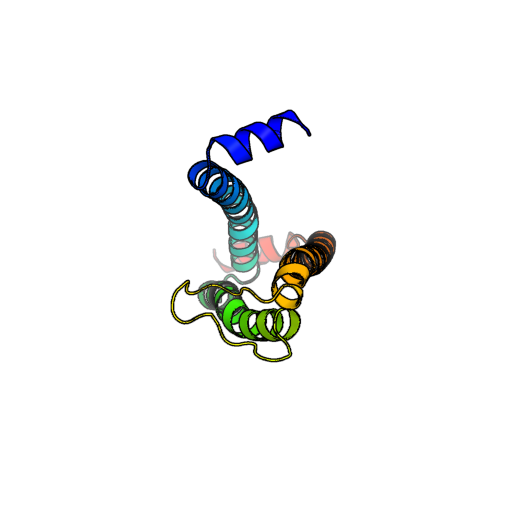 1
ATOM 769 C CA . LYS A 1 98 ? -0.764 -1.094 -17.646 1.00 86.44 98 LYS A CA 1
ATOM 770 C C . LYS A 1 98 ? -0.875 -1.764 -16.276 1.00 86.44 98 LYS A C 1
ATOM 772 O O . LYS A 1 98 ? -1.968 -1.809 -15.723 1.00 86.44 98 LYS A O 1
ATOM 777 N N . ALA A 1 99 ? 0.236 -2.229 -15.707 1.00 87.06 99 ALA A N 1
ATOM 778 C CA . ALA A 1 99 ? 0.267 -2.834 -14.378 1.00 87.06 99 ALA A CA 1
ATOM 779 C C . ALA A 1 99 ? -0.177 -1.848 -13.288 1.00 87.06 99 ALA A C 1
ATOM 781 O O . ALA A 1 99 ? -0.982 -2.206 -12.429 1.00 87.06 99 ALA A O 1
ATOM 782 N N . LEU A 1 100 ? 0.279 -0.592 -13.364 1.00 87.44 100 LEU A N 1
ATOM 783 C CA . LEU A 1 100 ? -0.147 0.470 -12.447 1.00 87.44 100 LEU A CA 1
ATOM 784 C C . LEU A 1 100 ? -1.648 0.753 -12.555 1.00 87.44 100 LEU A C 1
ATOM 786 O O . LEU A 1 100 ? -2.317 0.896 -11.535 1.00 87.44 100 LEU A O 1
ATOM 790 N N . LEU A 1 101 ? -2.190 0.793 -13.776 1.00 88.50 101 LEU A N 1
ATOM 791 C CA . LEU A 1 101 ? -3.622 1.005 -14.001 1.00 88.50 101 LEU A CA 1
ATOM 792 C C . LEU A 1 101 ? -4.469 -0.165 -13.489 1.00 88.50 101 LEU A C 1
ATOM 794 O O . LEU A 1 101 ? -5.491 0.059 -12.843 1.00 88.50 101 LEU A O 1
ATOM 798 N N . VAL A 1 102 ? -4.039 -1.406 -13.729 1.00 89.19 102 VAL A N 1
ATOM 799 C CA . VAL A 1 102 ? -4.717 -2.599 -13.203 1.00 89.19 102 VAL A CA 1
ATOM 800 C C . VAL A 1 102 ? -4.700 -2.583 -11.677 1.00 89.19 102 VAL A C 1
ATOM 802 O O . VAL A 1 102 ? -5.754 -2.732 -11.061 1.00 89.19 102 VAL A O 1
ATOM 805 N N . LEU A 1 103 ? -3.549 -2.317 -11.057 1.00 87.12 103 LEU A N 1
ATOM 806 C CA . LEU A 1 103 ? -3.446 -2.201 -9.603 1.00 87.12 103 LEU A CA 1
ATOM 807 C C . LEU A 1 103 ? -4.365 -1.098 -9.063 1.00 87.12 103 LEU A C 1
ATOM 809 O O . LEU A 1 103 ? -5.111 -1.339 -8.117 1.00 87.12 103 LEU A O 1
ATOM 813 N N . ALA A 1 104 ? -4.371 0.077 -9.696 1.00 86.50 104 ALA A N 1
ATOM 814 C CA . ALA A 1 104 ? -5.252 1.177 -9.321 1.00 86.50 104 ALA A CA 1
ATOM 815 C C . ALA A 1 104 ? -6.732 0.778 -9.415 1.00 86.50 104 ALA A C 1
ATOM 817 O O . ALA A 1 104 ? -7.500 1.091 -8.511 1.00 86.50 104 ALA A O 1
ATOM 818 N N . SER A 1 105 ? -7.130 0.039 -10.456 1.00 89.75 105 SER A N 1
ATOM 819 C CA . SER A 1 105 ? -8.511 -0.431 -10.619 1.00 89.75 105 SER A CA 1
ATOM 820 C C . SER A 1 105 ? -8.926 -1.451 -9.552 1.00 89.75 105 SER A C 1
ATOM 822 O O . SER A 1 105 ? -10.029 -1.361 -9.010 1.00 89.75 105 SER A O 1
ATOM 824 N N . ILE A 1 106 ? -8.029 -2.375 -9.192 1.00 90.38 106 ILE A N 1
ATOM 825 C CA . ILE A 1 106 ? -8.264 -3.376 -8.146 1.00 90.38 106 ILE A CA 1
ATOM 826 C C . ILE A 1 106 ? -8.403 -2.679 -6.794 1.00 90.38 106 ILE A C 1
ATOM 828 O O . ILE A 1 106 ? -9.386 -2.890 -6.087 1.00 90.38 106 ILE A O 1
ATOM 832 N N . VAL A 1 107 ? -7.455 -1.802 -6.457 1.00 87.06 107 VAL A N 1
ATOM 833 C CA . VAL A 1 107 ? -7.467 -1.057 -5.193 1.00 87.06 107 VAL A CA 1
ATOM 834 C C . VAL A 1 107 ? -8.692 -0.148 -5.106 1.00 87.06 107 VAL A C 1
ATOM 836 O O . VAL A 1 107 ? -9.347 -0.131 -4.070 1.00 87.06 107 VAL A O 1
ATOM 839 N N . ALA A 1 108 ? -9.066 0.548 -6.183 1.00 89.56 108 ALA A N 1
ATOM 840 C CA . ALA A 1 108 ? -10.260 1.392 -6.209 1.00 89.56 108 ALA A CA 1
ATOM 841 C C . ALA A 1 108 ? -11.550 0.584 -6.014 1.00 89.56 108 ALA A C 1
ATOM 843 O O . ALA A 1 108 ? -12.435 1.014 -5.279 1.00 89.56 108 ALA A O 1
ATOM 844 N N . SER A 1 109 ? -11.641 -0.604 -6.617 1.00 92.44 109 SER A N 1
ATOM 845 C CA . SER A 1 109 ? -12.798 -1.492 -6.455 1.00 92.44 109 SER A CA 1
ATOM 846 C C . SER A 1 109 ? -12.912 -2.003 -5.020 1.00 92.44 109 SER A C 1
ATOM 848 O O . SER A 1 109 ? -13.984 -1.934 -4.423 1.00 92.44 109 SER A O 1
ATOM 850 N N . ILE A 1 110 ? -11.795 -2.446 -4.433 1.00 90.62 110 ILE A N 1
ATOM 851 C CA . ILE A 1 110 ? -11.736 -2.868 -3.027 1.00 90.62 110 ILE A CA 1
ATOM 852 C C . ILE A 1 110 ? -12.113 -1.704 -2.107 1.00 90.62 110 ILE A C 1
ATOM 854 O O . ILE A 1 110 ? -12.917 -1.883 -1.197 1.00 90.62 110 ILE A O 1
ATOM 858 N N . GLN A 1 111 ? -11.583 -0.507 -2.364 1.00 87.75 111 GLN A N 1
ATOM 859 C CA . GLN A 1 111 ? -11.881 0.687 -1.580 1.00 87.75 111 GLN A CA 1
ATOM 860 C C . GLN A 1 111 ? -13.366 1.064 -1.664 1.00 87.75 111 GLN A C 1
ATOM 862 O O . GLN A 1 111 ? -13.965 1.425 -0.653 1.00 87.75 111 GLN A O 1
ATOM 867 N N . LEU A 1 112 ? -13.980 0.954 -2.843 1.00 90.88 112 LEU A N 1
ATOM 868 C CA . LEU A 1 112 ? -15.398 1.246 -3.043 1.00 90.88 112 LEU A CA 1
ATOM 869 C C . LEU A 1 112 ? -16.288 0.244 -2.302 1.00 90.88 112 LEU A C 1
ATOM 871 O O . LEU A 1 112 ? -17.215 0.648 -1.604 1.00 90.88 112 LEU A O 1
ATOM 875 N N . ILE A 1 113 ? -15.962 -1.048 -2.375 1.00 91.00 113 ILE A N 1
ATOM 876 C CA . ILE A 1 113 ? -16.644 -2.091 -1.597 1.00 91.00 113 ILE A CA 1
ATOM 877 C C . ILE A 1 113 ? -16.476 -1.832 -0.096 1.00 91.00 113 ILE A C 1
ATOM 879 O O . ILE A 1 113 ? -17.448 -1.909 0.651 1.00 91.00 113 ILE A O 1
ATOM 883 N N . ALA A 1 114 ? -15.272 -1.467 0.351 1.00 85.69 114 ALA A N 1
ATOM 884 C CA . ALA A 1 114 ? -15.006 -1.164 1.751 1.00 85.69 114 ALA A CA 1
ATOM 885 C C . ALA A 1 114 ? -15.873 -0.003 2.253 1.00 85.69 114 ALA A C 1
ATOM 887 O O . ALA A 1 114 ? -16.450 -0.115 3.329 1.00 85.69 114 ALA A O 1
ATOM 888 N N . ILE A 1 115 ? -16.023 1.064 1.459 1.00 85.25 115 ILE A N 1
ATOM 889 C CA . ILE A 1 115 ? -16.897 2.201 1.785 1.00 85.25 115 ILE A CA 1
ATOM 890 C C . ILE A 1 115 ? -18.356 1.751 1.912 1.00 85.25 115 ILE A C 1
ATOM 892 O O . ILE A 1 115 ? -19.026 2.136 2.868 1.00 85.25 115 ILE A O 1
ATOM 896 N N . LEU A 1 116 ? -18.836 0.899 1.002 1.00 87.38 116 LEU A N 1
ATOM 897 C CA . LEU A 1 116 ? -20.196 0.350 1.066 1.00 87.38 116 LEU A CA 1
ATOM 898 C C . LEU A 1 116 ? -20.432 -0.526 2.306 1.00 87.38 116 LEU A C 1
ATOM 900 O O . LEU A 1 116 ? -21.562 -0.644 2.770 1.00 87.38 116 LEU A O 1
ATOM 904 N N . MET A 1 117 ? -19.377 -1.135 2.848 1.00 84.88 117 MET A N 1
ATOM 905 C CA . MET A 1 117 ? -19.447 -2.013 4.016 1.00 84.88 117 MET A CA 1
ATOM 906 C C . MET A 1 117 ? -19.253 -1.292 5.356 1.00 84.88 117 MET A C 1
ATOM 908 O O . MET A 1 117 ? -19.354 -1.941 6.401 1.00 84.88 117 MET A O 1
ATOM 912 N N . ILE A 1 118 ? -18.984 0.020 5.369 1.00 82.12 118 ILE A N 1
ATOM 913 C CA . ILE A 1 118 ? -18.810 0.761 6.623 1.00 82.12 118 ILE A CA 1
ATOM 914 C C . ILE A 1 118 ? -20.112 0.701 7.421 1.00 82.12 118 ILE A C 1
ATOM 916 O O . ILE A 1 118 ? -21.146 1.233 7.022 1.00 82.12 118 ILE A O 1
ATOM 920 N N . ARG A 1 119 ? -20.039 0.063 8.590 1.00 78.56 119 ARG A N 1
ATOM 921 C CA . ARG A 1 119 ? -21.134 -0.016 9.551 1.00 78.56 119 ARG A CA 1
ATOM 922 C C . ARG A 1 119 ? -20.656 0.499 10.898 1.00 78.56 119 ARG A C 1
ATOM 924 O O . ARG A 1 119 ? -19.662 0.017 11.443 1.00 78.56 119 ARG A O 1
ATOM 931 N N . GLU A 1 120 ? -21.369 1.479 11.437 1.00 76.69 120 GLU A N 1
ATOM 932 C CA . GLU A 1 120 ? -21.123 1.961 12.792 1.00 76.69 120 GLU A CA 1
ATOM 933 C C . GLU A 1 120 ? -21.497 0.892 13.824 1.00 76.69 120 GLU A C 1
ATOM 935 O O . GLU A 1 120 ? -22.399 0.073 13.613 1.00 76.69 120 GLU A O 1
ATOM 940 N N . ARG A 1 121 ? -20.798 0.899 14.961 1.00 76.31 121 ARG A N 1
ATOM 941 C CA . ARG A 1 121 ? -21.109 -0.002 16.070 1.00 76.31 121 ARG A CA 1
ATOM 942 C C . ARG A 1 121 ? -22.471 0.374 16.677 1.00 76.31 121 ARG A C 1
ATOM 944 O O . ARG A 1 121 ? -22.701 1.555 16.937 1.00 76.31 121 ARG A O 1
A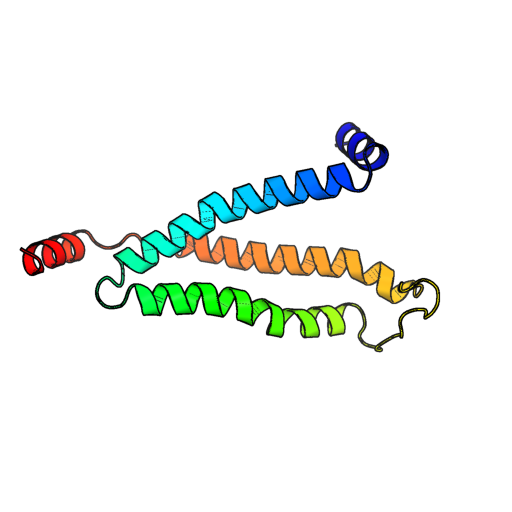TOM 951 N N . PRO A 1 122 ? -23.377 -0.586 16.941 1.00 78.81 122 PRO A N 1
ATOM 952 C CA . PRO A 1 122 ? -24.690 -0.279 17.499 1.00 78.81 122 PRO A CA 1
ATOM 953 C C . PRO A 1 122 ? -24.592 0.314 18.914 1.00 78.81 122 PRO A C 1
ATOM 955 O O . PRO A 1 122 ? -23.905 -0.215 19.791 1.00 78.81 122 PRO A O 1
ATOM 958 N N . LYS A 1 123 ? -25.341 1.401 19.155 1.00 73.88 123 LYS A N 1
ATOM 959 C CA . LYS A 1 123 ? -25.335 2.148 20.428 1.00 73.88 123 LYS A CA 1
ATOM 960 C C . LYS A 1 123 ? -25.683 1.283 21.650 1.00 73.88 123 LYS A C 1
ATOM 962 O O . LYS A 1 123 ? -25.142 1.515 22.725 1.00 73.88 123 LYS A O 1
ATOM 967 N N . SER A 1 124 ? -26.543 0.273 21.501 1.00 74.44 124 SER A N 1
ATOM 968 C CA . SER A 1 124 ? -26.948 -0.626 22.597 1.00 74.44 124 SER A CA 1
ATOM 969 C C . SER A 1 124 ? -25.785 -1.453 23.154 1.00 74.44 124 SER A C 1
ATOM 971 O O . SER A 1 124 ? -25.648 -1.600 24.368 1.00 74.44 124 SER A O 1
ATOM 973 N N . GLU A 1 125 ? -24.906 -1.950 22.285 1.00 74.75 125 GLU A N 1
ATOM 974 C CA . GLU A 1 125 ? -23.705 -2.677 22.700 1.00 74.75 125 GLU A CA 1
ATOM 975 C C . GLU A 1 125 ? -22.670 -1.754 23.332 1.00 74.75 125 GLU A C 1
ATOM 977 O O . GLU A 1 125 ? -21.953 -2.163 24.243 1.00 74.75 125 GLU A O 1
ATOM 982 N N . GLN A 1 126 ? -22.597 -0.509 22.861 1.00 73.69 126 GLN A N 1
ATOM 983 C CA . GLN A 1 126 ? -21.694 0.494 23.407 1.00 73.69 126 GLN A CA 1
ATOM 984 C C . GLN A 1 126 ? -22.079 0.856 24.846 1.00 73.69 126 GLN A C 1
ATOM 986 O O . GLN A 1 126 ? -21.224 0.822 25.728 1.00 73.69 126 GLN A O 1
ATOM 991 N N . VAL A 1 127 ? -23.367 1.107 25.103 1.00 76.75 127 VAL A N 1
ATOM 992 C CA . VAL A 1 127 ? -23.893 1.368 26.455 1.00 76.75 127 VAL A CA 1
ATOM 993 C C . VAL A 1 127 ? -23.662 0.166 27.372 1.00 76.75 127 VAL A C 1
ATOM 995 O O . VAL A 1 127 ? -23.120 0.330 28.463 1.00 76.75 127 VAL A O 1
ATOM 998 N N . ARG A 1 128 ? -23.983 -1.050 26.906 1.00 76.69 128 ARG A N 1
ATOM 999 C CA . ARG A 1 128 ? -23.763 -2.291 27.668 1.00 76.69 128 ARG A CA 1
ATOM 1000 C C . ARG A 1 128 ? -22.299 -2.476 28.057 1.00 76.69 128 ARG A C 1
ATOM 1002 O O . ARG A 1 128 ? -21.994 -2.961 29.141 1.00 76.69 128 A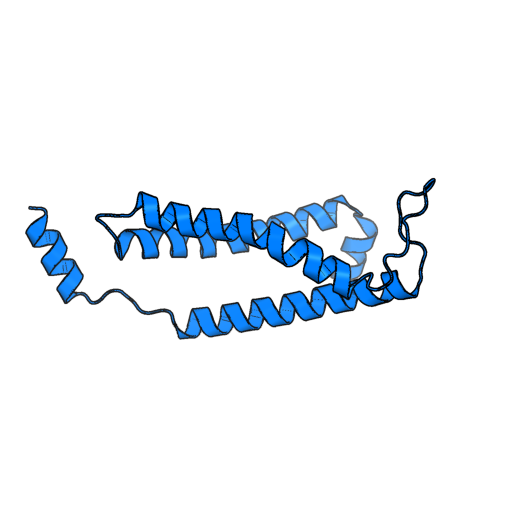RG A O 1
ATOM 1009 N N . GLN A 1 129 ? -21.379 -2.118 27.173 1.00 72.81 129 GLN A N 1
ATOM 1010 C CA . GLN A 1 129 ? -19.964 -2.286 27.447 1.00 72.81 129 GLN A CA 1
ATOM 1011 C C . GLN A 1 129 ? -19.440 -1.267 28.465 1.00 72.81 129 GLN A C 1
ATOM 1013 O O . GLN A 1 129 ? -18.649 -1.642 29.324 1.00 72.81 129 GLN A O 1
ATOM 1018 N N . VAL A 1 130 ? -19.904 -0.015 28.403 1.00 76.19 130 VAL A N 1
ATOM 1019 C CA . VAL A 1 130 ? -19.568 1.009 29.405 1.00 76.19 130 VAL A CA 1
ATOM 1020 C C . VAL A 1 130 ? -20.071 0.586 30.786 1.00 76.19 130 VAL A C 1
ATOM 1022 O O . VAL A 1 130 ? -19.309 0.653 31.747 1.00 76.19 130 VAL A O 1
ATOM 1025 N N . SER A 1 131 ? -21.293 0.049 30.875 1.00 78.75 131 SER A N 1
ATOM 1026 C CA . SER A 1 131 ? -21.850 -0.451 32.141 1.00 78.75 131 SER A CA 1
ATOM 1027 C C . SER A 1 131 ? -21.133 -1.677 32.714 1.00 78.75 131 SER A C 1
ATOM 1029 O O . SER A 1 131 ? -21.233 -1.917 33.904 1.00 78.75 131 SER A O 1
ATOM 1031 N N . LEU A 1 132 ? -20.432 -2.467 31.890 1.00 80.62 132 LEU A N 1
ATOM 1032 C CA . LEU A 1 132 ? -19.644 -3.622 32.353 1.00 80.62 132 LEU A CA 1
ATOM 1033 C C . LEU A 1 132 ? -18.233 -3.235 32.829 1.00 80.62 132 LEU A C 1
ATOM 1035 O O . LEU A 1 132 ? -17.526 -4.079 33.372 1.00 80.62 132 LEU A O 1
ATOM 1039 N N . SER A 1 133 ? -17.798 -2.002 32.560 1.00 74.62 133 SER A N 1
ATOM 1040 C CA . SER A 1 133 ? -16.475 -1.482 32.934 1.00 74.62 133 SER A CA 1
ATOM 1041 C C . SER A 1 133 ? -16.491 -0.493 34.105 1.00 74.62 133 SER A C 1
ATOM 1043 O O . SER A 1 133 ? -15.421 -0.030 34.496 1.00 74.62 133 SER A O 1
ATOM 1045 N N . MET A 1 134 ? -17.681 -0.148 34.609 1.00 66.81 134 MET A N 1
ATOM 1046 C CA . MET A 1 134 ? -17.912 0.622 35.840 1.00 66.81 134 MET A CA 1
ATOM 1047 C C . MET A 1 134 ? -18.136 -0.338 37.005 1.00 66.81 134 MET A C 1
ATOM 1049 O O . MET A 1 134 ? -17.666 -0.008 38.112 1.00 66.81 134 MET A O 1
#

InterPro domains:
  IPR011701 Major facilitator superfamily [PF07690] (11-128)
  IPR036259 MFS transporter superfamily [G3DSA:1.20.1250.20] (3-131)
  IPR036259 MFS transporter superfamily [SSF103473] (6-128)
  IPR052983 Major Facilitator Superfamily Riboflavin Transporter [PTHR43385] (3-126)